Protein AF-A0A2L0EM28-F1 (afdb_monomer_lite)

Structure (mmCIF, N/CA/C/O backbone):
data_AF-A0A2L0EM28-F1
#
_entry.id   AF-A0A2L0EM28-F1
#
loop_
_atom_site.group_PDB
_atom_site.id
_atom_site.type_symbol
_atom_site.label_atom_id
_atom_site.label_alt_id
_atom_site.label_comp_id
_atom_site.label_asym_id
_atom_site.label_entity_id
_atom_site.label_seq_id
_atom_site.pdbx_PDB_ins_code
_atom_site.Cartn_x
_atom_site.Cartn_y
_atom_site.Cartn_z
_atom_site.occupancy
_atom_site.B_iso_or_equiv
_atom_site.auth_seq_id
_atom_site.auth_comp_id
_atom_site.auth_asym_id
_atom_site.auth_atom_id
_atom_site.pdbx_PDB_model_num
ATOM 1 N N . MET A 1 1 ? 26.903 55.143 1.271 1.00 47.75 1 MET A N 1
ATOM 2 C CA . MET A 1 1 ? 27.015 53.718 1.645 1.00 47.75 1 MET A CA 1
ATOM 3 C C . MET A 1 1 ? 25.764 53.006 1.145 1.00 47.75 1 MET A C 1
ATOM 5 O O . MET A 1 1 ? 24.778 52.953 1.861 1.00 47.75 1 MET A O 1
ATOM 9 N N . SER A 1 2 ? 25.778 52.514 -0.093 1.00 47.16 2 SER A N 1
ATOM 10 C CA . SER A 1 2 ? 24.696 5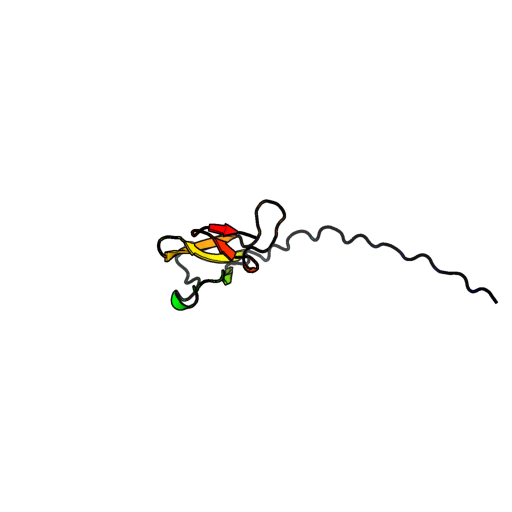1.690 -0.648 1.00 47.16 2 SER A CA 1
ATOM 11 C C . SER A 1 2 ? 25.361 50.505 -1.329 1.00 47.16 2 SER A C 1
ATOM 13 O O . SER A 1 2 ? 26.146 50.694 -2.254 1.00 47.16 2 SER A O 1
ATOM 15 N N . LYS A 1 3 ? 25.139 49.298 -0.808 1.00 40.16 3 LYS A N 1
ATOM 16 C CA . LYS A 1 3 ? 25.594 48.069 -1.463 1.00 40.16 3 LYS A CA 1
ATOM 17 C C . LYS A 1 3 ? 24.564 47.670 -2.530 1.00 40.16 3 LYS A C 1
ATOM 19 O O . LYS A 1 3 ? 23.373 47.825 -2.262 1.00 40.16 3 LYS A O 1
ATOM 24 N N . PRO A 1 4 ? 24.978 47.155 -3.700 1.00 46.94 4 PRO A N 1
ATOM 25 C CA . PRO A 1 4 ? 24.036 46.633 -4.679 1.00 46.94 4 PRO A CA 1
ATOM 26 C C . PRO A 1 4 ? 23.438 45.309 -4.185 1.00 46.94 4 PRO A C 1
ATOM 28 O O . PRO A 1 4 ? 24.153 44.463 -3.645 1.00 46.94 4 PRO A O 1
ATOM 31 N N . VAL A 1 5 ? 22.131 45.133 -4.374 1.00 45.41 5 VAL A N 1
ATOM 32 C CA . VAL A 1 5 ? 21.436 43.852 -4.182 1.00 45.41 5 VAL A CA 1
ATOM 33 C C . VAL A 1 5 ? 21.622 43.022 -5.453 1.00 45.41 5 VAL A C 1
ATOM 35 O O . VAL A 1 5 ? 21.302 43.483 -6.547 1.00 45.41 5 VAL A O 1
ATOM 38 N N . ALA A 1 6 ? 22.178 41.819 -5.311 1.00 47.94 6 ALA A N 1
ATOM 39 C CA . ALA A 1 6 ? 22.310 40.851 -6.397 1.00 47.94 6 ALA A CA 1
ATOM 40 C C . ALA A 1 6 ? 20.943 40.220 -6.734 1.00 47.94 6 ALA A C 1
ATOM 42 O O . ALA A 1 6 ? 20.113 40.071 -5.832 1.00 47.94 6 ALA A O 1
ATOM 43 N N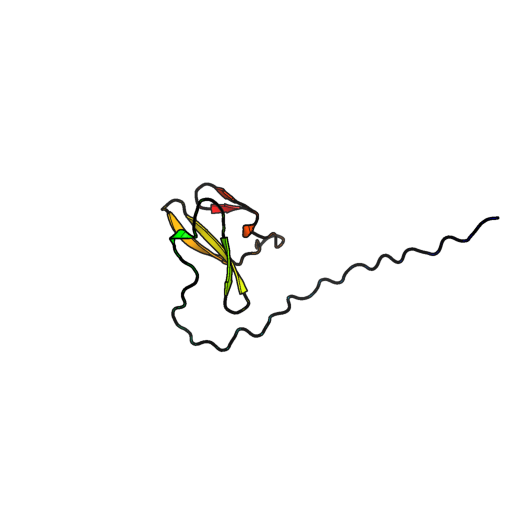 . PRO A 1 7 ? 20.687 39.829 -7.995 1.00 40.91 7 PRO A N 1
ATOM 44 C CA . PRO A 1 7 ? 19.423 39.210 -8.366 1.00 40.91 7 PRO A CA 1
ATOM 45 C C . PRO A 1 7 ? 19.329 37.795 -7.778 1.00 40.91 7 PRO A C 1
ATOM 47 O O . PRO A 1 7 ? 20.233 36.978 -7.953 1.00 40.91 7 PRO A O 1
ATOM 50 N N . VAL A 1 8 ? 18.222 37.503 -7.093 1.00 38.25 8 VAL A N 1
ATOM 51 C CA . VAL A 1 8 ? 17.849 36.137 -6.702 1.00 38.25 8 VAL A CA 1
ATOM 52 C C . VAL A 1 8 ? 17.393 35.412 -7.965 1.00 38.25 8 VAL A C 1
ATOM 54 O O . VAL A 1 8 ? 16.416 35.805 -8.598 1.00 38.25 8 VAL A O 1
ATOM 57 N N . GLN A 1 9 ? 18.140 34.386 -8.363 1.00 40.31 9 GLN A N 1
ATOM 58 C CA . GLN A 1 9 ? 17.778 33.518 -9.476 1.00 40.31 9 GLN A CA 1
ATOM 59 C C . GLN A 1 9 ? 16.750 32.492 -8.987 1.00 40.31 9 GLN A C 1
ATOM 61 O O . GLN A 1 9 ? 17.086 31.574 -8.243 1.00 40.31 9 GLN A O 1
ATOM 66 N N . GLU A 1 10 ? 15.498 32.671 -9.405 1.00 40.50 10 GLU A N 1
ATOM 67 C CA . GLU A 1 10 ? 14.420 31.687 -9.286 1.00 40.50 10 GLU A CA 1
ATOM 68 C C . GLU A 1 10 ? 14.754 30.491 -10.192 1.00 40.50 10 GLU A C 1
ATOM 70 O O . GLU A 1 10 ? 14.500 30.501 -11.398 1.00 40.50 10 GLU A O 1
ATOM 75 N N . GLN A 1 11 ? 15.394 29.469 -9.629 1.00 39.28 11 GLN A N 1
ATOM 76 C CA . GLN A 1 11 ? 15.569 28.192 -10.311 1.00 39.28 11 GLN A CA 1
ATOM 77 C C . GLN A 1 11 ? 14.295 27.374 -10.109 1.00 39.28 11 GLN A C 1
ATOM 79 O O . GLN A 1 11 ? 14.129 26.682 -9.105 1.00 39.28 11 GLN A O 1
ATOM 84 N N . ALA A 1 12 ? 13.385 27.475 -11.079 1.00 35.56 12 ALA A N 1
ATOM 85 C CA . ALA A 1 12 ? 12.265 26.560 -11.213 1.00 35.56 12 ALA A CA 1
ATOM 86 C C . ALA A 1 12 ? 12.812 25.127 -11.294 1.00 35.56 12 ALA A C 1
ATOM 88 O O . ALA A 1 12 ? 13.515 24.770 -12.239 1.00 35.56 12 ALA A O 1
ATOM 89 N N . ALA A 1 13 ? 12.518 24.322 -10.275 1.00 42.59 13 ALA A N 1
ATOM 90 C CA . ALA A 1 13 ? 12.850 22.910 -10.280 1.00 42.59 13 ALA A CA 1
ATOM 91 C C . ALA A 1 13 ? 12.117 22.236 -11.449 1.00 42.59 13 ALA A C 1
ATOM 93 O O . ALA A 1 13 ? 10.887 22.204 -11.497 1.00 42.59 13 ALA A O 1
ATOM 94 N N . GLU A 1 14 ? 12.889 21.715 -12.398 1.00 32.91 14 GLU A N 1
ATOM 95 C CA . GLU A 1 14 ? 12.395 20.883 -13.489 1.00 32.91 14 GLU A CA 1
ATOM 96 C C . GLU A 1 14 ? 11.588 19.697 -12.926 1.00 32.91 14 GLU A C 1
ATOM 98 O O . GLU A 1 14 ? 11.942 19.153 -11.870 1.00 32.91 14 GLU A O 1
ATOM 103 N N . PRO A 1 15 ? 10.510 19.253 -13.601 1.00 41.69 15 PRO A N 1
ATOM 104 C CA . PRO A 1 15 ? 9.757 18.091 -13.163 1.00 41.69 15 PRO A CA 1
ATOM 105 C C . PRO A 1 15 ? 10.676 16.874 -13.248 1.00 41.69 15 PRO A C 1
ATOM 107 O O . PRO A 1 15 ? 10.974 16.361 -14.326 1.00 41.69 15 PRO A O 1
ATOM 110 N N . LYS A 1 16 ? 11.158 16.423 -12.088 1.00 40.22 16 LYS A N 1
ATOM 111 C CA . LYS A 1 16 ? 12.037 15.265 -11.971 1.00 40.22 16 LYS A CA 1
ATOM 112 C C . LYS A 1 16 ? 11.278 14.045 -12.489 1.00 40.22 16 LYS A C 1
ATOM 114 O O . LYS A 1 16 ? 10.377 13.529 -11.827 1.00 40.22 16 LYS A O 1
ATOM 119 N N . ALA A 1 17 ? 11.613 13.621 -13.705 1.00 48.88 17 ALA A N 1
ATOM 120 C CA . ALA A 1 17 ? 11.082 12.415 -14.313 1.00 48.88 17 ALA A CA 1
ATOM 121 C C . ALA A 1 17 ? 11.229 11.243 -13.329 1.00 48.88 17 ALA A C 1
ATOM 123 O O . ALA A 1 17 ? 12.276 11.075 -12.699 1.00 48.88 17 ALA A O 1
ATOM 124 N N . LYS A 1 18 ? 10.153 10.460 -13.177 1.00 46.59 18 LYS A N 1
ATOM 125 C CA . LYS A 1 18 ? 10.082 9.276 -12.315 1.00 46.59 18 LYS A CA 1
ATOM 126 C C . LYS A 1 18 ? 11.281 8.374 -12.615 1.00 46.59 18 LYS A C 1
ATOM 128 O O . LYS A 1 18 ? 11.317 7.743 -13.667 1.00 46.59 18 LYS A O 1
ATOM 133 N N . SER A 1 19 ? 12.255 8.311 -11.709 1.00 44.94 19 SER A N 1
ATOM 134 C CA . SER A 1 19 ? 13.343 7.342 -11.789 1.00 44.94 19 SER A CA 1
ATOM 135 C C . SER A 1 19 ? 12.739 5.956 -11.579 1.00 44.94 19 SER A C 1
ATOM 137 O O . SER A 1 19 ? 12.542 5.520 -10.445 1.00 44.94 19 SER A O 1
ATOM 139 N N . SER A 1 20 ? 12.368 5.289 -12.669 1.00 54.00 20 SER A N 1
ATOM 140 C CA . SER A 1 20 ? 12.028 3.876 -12.648 1.00 54.00 20 SER A CA 1
ATOM 141 C C . SER A 1 20 ? 13.324 3.118 -12.386 1.00 54.00 20 SER A C 1
ATOM 143 O O . SER A 1 20 ? 14.085 2.844 -13.316 1.00 54.00 20 SER A O 1
ATOM 145 N N . GLU A 1 21 ? 13.618 2.818 -11.120 1.00 57.69 21 GLU A N 1
ATOM 146 C CA . GLU A 1 21 ? 14.571 1.747 -10.843 1.00 57.69 21 GLU A CA 1
ATOM 147 C C . GLU A 1 21 ? 14.123 0.509 -11.628 1.00 57.69 21 GLU A C 1
ATOM 149 O O . GLU A 1 21 ? 12.910 0.281 -11.734 1.00 57.69 21 GLU A O 1
ATOM 154 N N . PRO A 1 22 ? 15.053 -0.263 -12.217 1.00 59.06 22 PRO A N 1
ATOM 155 C CA . PRO A 1 22 ? 14.681 -1.419 -13.010 1.00 59.06 22 PRO A CA 1
ATOM 156 C C . PRO A 1 22 ? 13.772 -2.300 -12.163 1.00 59.06 22 PRO A C 1
ATOM 158 O O . PRO A 1 22 ? 14.170 -2.736 -11.081 1.00 59.06 22 PRO A O 1
ATOM 161 N N . THR A 1 23 ? 12.548 -2.547 -12.636 1.00 63.66 23 THR A N 1
ATOM 162 C CA . THR A 1 23 ? 11.702 -3.594 -12.071 1.00 63.66 23 THR A CA 1
ATOM 163 C C . THR A 1 23 ? 12.563 -4.844 -12.043 1.00 63.66 23 THR A C 1
ATOM 165 O O . THR A 1 23 ? 12.993 -5.327 -13.094 1.00 63.66 23 THR A O 1
ATOM 168 N N . ALA A 1 24 ? 12.916 -5.297 -10.839 1.00 69.50 24 ALA A N 1
ATOM 169 C CA . ALA A 1 24 ? 13.757 -6.466 -10.671 1.00 69.50 24 ALA A CA 1
ATOM 170 C C . ALA A 1 24 ? 13.173 -7.593 -11.536 1.00 69.50 24 ALA A C 1
ATOM 172 O O . ALA A 1 24 ? 11.961 -7.816 -11.499 1.00 69.50 24 ALA A O 1
ATOM 173 N N . LYS A 1 25 ? 14.008 -8.258 -12.351 1.00 84.00 25 LYS A N 1
ATOM 174 C CA . LYS A 1 25 ? 13.603 -9.416 -13.167 1.00 84.00 25 LYS A CA 1
ATOM 175 C C . LYS A 1 25 ? 13.220 -10.564 -12.235 1.00 84.00 25 LYS A C 1
ATOM 177 O O . LYS A 1 25 ? 14.027 -11.432 -11.920 1.00 84.00 25 LYS A O 1
ATOM 182 N N . LEU A 1 26 ? 11.992 -10.510 -11.755 1.00 87.19 26 LEU A N 1
ATOM 183 C CA . LEU A 1 26 ? 11.388 -11.458 -10.843 1.00 87.19 26 LEU A CA 1
ATOM 184 C C . LEU A 1 26 ? 10.424 -12.346 -11.625 1.00 87.19 26 LEU A C 1
ATOM 186 O O . LEU A 1 26 ? 9.883 -11.946 -12.657 1.00 87.19 26 LEU A O 1
ATOM 190 N N . ALA A 1 27 ? 10.236 -13.571 -11.145 1.00 92.75 27 ALA A N 1
ATOM 191 C CA . ALA A 1 27 ? 9.264 -14.478 -11.730 1.00 92.75 27 ALA A CA 1
ATOM 192 C C . ALA A 1 27 ? 7.844 -13.913 -11.567 1.00 92.75 27 ALA A C 1
ATOM 194 O O . ALA A 1 27 ? 7.523 -13.286 -10.559 1.00 92.75 27 ALA A O 1
ATOM 195 N N . ALA A 1 28 ? 6.967 -14.187 -12.531 1.00 92.94 28 ALA A N 1
ATOM 196 C CA . ALA A 1 28 ? 5.538 -13.954 -12.365 1.00 92.94 28 ALA A CA 1
ATOM 197 C C . ALA A 1 28 ? 4.977 -15.000 -11.385 1.00 92.94 28 ALA A C 1
ATOM 199 O O . ALA A 1 28 ? 4.575 -16.090 -11.783 1.00 92.94 28 ALA A O 1
ATOM 200 N N . SER A 1 29 ? 5.038 -14.694 -10.090 1.00 95.06 29 SER A N 1
ATOM 201 C CA . SER A 1 29 ? 4.671 -15.603 -9.003 1.00 95.06 29 SER A CA 1
ATOM 202 C C . SER A 1 29 ? 4.033 -14.846 -7.836 1.00 95.06 29 SER A C 1
ATOM 204 O O . SER A 1 29 ? 3.868 -13.626 -7.872 1.00 95.06 29 SER A O 1
ATOM 206 N N . TRP A 1 30 ? 3.669 -15.581 -6.790 1.00 96.25 30 TRP A N 1
ATOM 207 C CA . TRP A 1 30 ? 3.131 -15.033 -5.554 1.00 96.25 30 TRP A CA 1
ATOM 208 C C . TRP A 1 30 ? 4.247 -14.533 -4.639 1.00 96.25 30 TRP A C 1
ATOM 210 O O . TRP A 1 30 ? 5.202 -15.252 -4.347 1.00 96.25 30 TRP A O 1
ATOM 220 N N . TYR A 1 31 ? 4.079 -13.311 -4.137 1.00 95.56 31 TYR A N 1
ATOM 221 C CA . TYR A 1 31 ? 4.982 -12.680 -3.181 1.00 95.56 31 TYR A CA 1
ATOM 222 C C . TYR A 1 31 ? 4.201 -12.203 -1.963 1.00 95.56 31 TYR A C 1
ATOM 224 O O . TYR A 1 31 ? 3.063 -11.742 -2.070 1.00 95.56 31 TYR A O 1
ATOM 232 N N . ILE A 1 32 ? 4.825 -12.290 -0.791 1.00 96.19 32 ILE A N 1
ATOM 233 C CA . ILE A 1 32 ? 4.245 -11.766 0.444 1.00 96.19 32 ILE A CA 1
ATOM 234 C C . ILE A 1 32 ? 4.415 -10.246 0.443 1.00 96.19 32 ILE A C 1
ATOM 236 O O . ILE A 1 32 ? 5.539 -9.754 0.471 1.00 96.19 32 ILE A O 1
ATOM 240 N N . ALA A 1 33 ? 3.304 -9.508 0.435 1.00 96.69 33 ALA A N 1
ATOM 241 C CA . ALA A 1 33 ? 3.332 -8.047 0.479 1.00 96.69 33 ALA A CA 1
ATOM 242 C C . ALA A 1 33 ? 3.536 -7.503 1.904 1.00 96.69 33 ALA A C 1
ATOM 244 O O . ALA A 1 33 ? 4.389 -6.651 2.131 1.00 96.69 33 ALA A O 1
ATOM 245 N N . LEU A 1 34 ? 2.755 -7.997 2.871 1.00 97.12 34 LEU A N 1
ATOM 246 C CA . LEU A 1 34 ? 2.837 -7.629 4.286 1.00 97.12 34 LEU A CA 1
ATOM 247 C C . LEU A 1 34 ? 2.074 -8.631 5.165 1.00 97.12 34 LEU A C 1
ATOM 249 O O . LEU A 1 34 ? 1.288 -9.441 4.672 1.00 97.12 34 LEU A O 1
ATOM 253 N N . ARG A 1 35 ? 2.260 -8.547 6.488 1.00 97.06 35 ARG A N 1
ATOM 254 C CA . ARG A 1 35 ? 1.423 -9.282 7.450 1.00 97.06 35 ARG A CA 1
ATOM 255 C C . ARG A 1 35 ? 0.036 -8.650 7.540 1.00 97.06 35 ARG A C 1
ATOM 257 O O . ARG A 1 35 ? -0.088 -7.438 7.683 1.00 97.06 35 ARG A O 1
ATOM 264 N N . ALA A 1 36 ? -1.008 -9.478 7.569 1.00 95.94 36 ALA A N 1
ATOM 265 C CA . ALA A 1 36 ? -2.387 -9.001 7.698 1.00 95.94 36 ALA A CA 1
ATOM 266 C C . ALA A 1 36 ? -2.628 -8.181 8.982 1.00 95.94 36 ALA A C 1
ATOM 268 O O . ALA A 1 36 ? -3.432 -7.252 8.977 1.00 95.94 36 ALA A O 1
ATOM 269 N N . SER A 1 37 ? -1.917 -8.486 10.071 1.00 95.94 37 SER A N 1
ATOM 270 C CA . SER A 1 37 ? -2.001 -7.748 11.339 1.00 95.94 37 SER A CA 1
ATOM 271 C C . SER A 1 37 ? -1.442 -6.323 11.270 1.00 95.94 37 SER A C 1
ATOM 273 O O . SER A 1 37 ? -1.760 -5.512 12.133 1.00 95.94 37 SER A O 1
ATOM 275 N N . THR A 1 38 ? -0.650 -5.992 10.247 1.00 96.31 38 THR A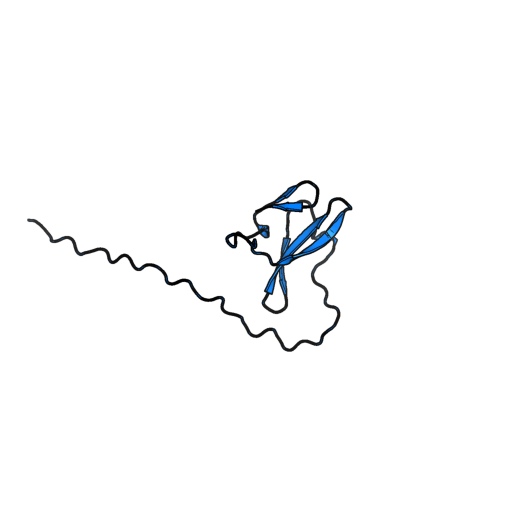 N 1
ATOM 276 C CA . THR A 1 38 ? -0.169 -4.624 10.009 1.00 96.31 38 THR A CA 1
ATOM 277 C C . THR A 1 38 ? -1.280 -3.718 9.464 1.00 96.31 38 THR A C 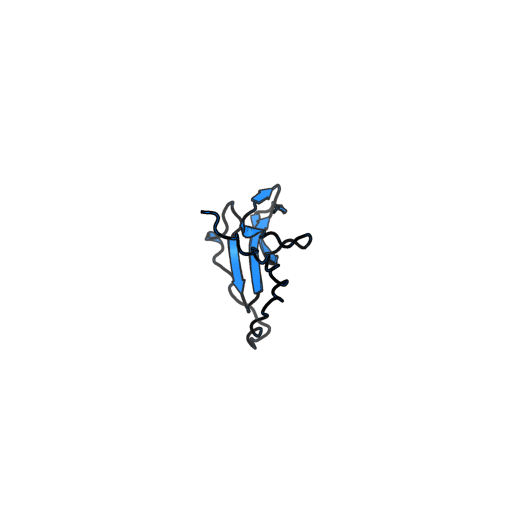1
ATOM 279 O O . THR A 1 38 ? -1.223 -2.505 9.643 1.00 96.31 38 THR A O 1
ATOM 282 N N . LEU A 1 39 ? -2.323 -4.287 8.844 1.00 96.38 39 LEU A N 1
ATOM 283 C CA . LEU A 1 39 ? -3.469 -3.526 8.344 1.00 96.38 39 LEU A CA 1
ATOM 284 C C . LEU A 1 39 ? -4.450 -3.194 9.473 1.00 96.38 39 LEU A C 1
ATOM 286 O O . LEU A 1 39 ? -5.287 -4.023 9.847 1.00 96.38 39 LEU A O 1
ATOM 290 N N . GLY A 1 40 ? -4.335 -1.967 9.983 1.00 92.19 40 GLY A N 1
ATOM 291 C CA . GLY A 1 40 ? -5.242 -1.360 10.957 1.00 92.19 40 GLY A CA 1
ATOM 292 C C . GLY A 1 40 ? -6.230 -0.374 10.321 1.00 92.19 40 GLY A C 1
ATOM 293 O O . GLY A 1 40 ? -6.718 -0.589 9.216 1.00 92.19 40 G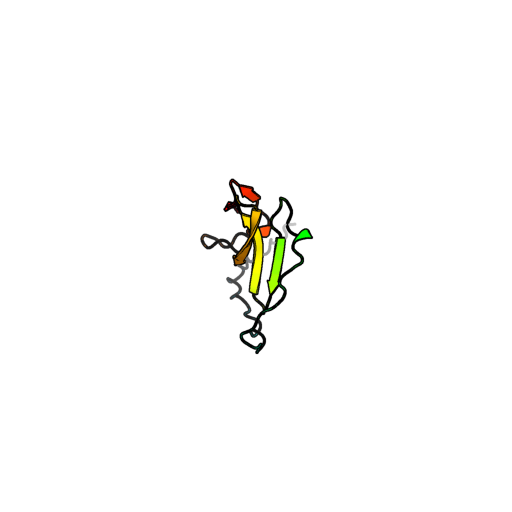LY A O 1
ATOM 294 N N . LYS A 1 41 ? -6.529 0.722 11.034 1.00 91.69 41 LYS A N 1
ATOM 295 C CA . LYS A 1 41 ? -7.439 1.788 10.562 1.00 91.69 41 LYS A CA 1
ATOM 296 C C . LYS A 1 41 ? -6.799 2.750 9.557 1.00 91.69 41 LYS A C 1
ATOM 298 O O . LYS A 1 41 ? -7.512 3.391 8.794 1.00 91.69 41 LYS A O 1
ATOM 303 N N . LYS A 1 42 ? -5.473 2.901 9.609 1.00 95.69 42 LYS A N 1
ATOM 304 C CA . LYS A 1 42 ? -4.726 3.786 8.712 1.00 95.69 42 LYS A CA 1
ATOM 305 C C . LYS A 1 42 ? -4.232 3.012 7.487 1.00 95.69 42 LYS A C 1
ATOM 307 O O . LYS A 1 42 ? -3.901 1.831 7.640 1.00 95.69 42 LYS A O 1
ATOM 312 N N . PRO A 1 43 ? -4.147 3.664 6.317 1.00 98.12 43 PRO A N 1
ATOM 313 C CA . PRO A 1 43 ? -3.431 3.115 5.177 1.00 98.12 43 PRO A CA 1
ATOM 314 C C . PRO A 1 43 ? -1.966 2.839 5.537 1.00 98.12 43 PRO A C 1
ATOM 316 O O . PRO A 1 43 ? -1.383 3.500 6.397 1.00 98.12 43 PRO A O 1
ATOM 319 N N . VAL A 1 44 ? -1.380 1.844 4.885 1.00 98.31 44 VAL A N 1
ATOM 320 C CA . VAL A 1 44 ? 0.011 1.433 5.073 1.00 98.31 44 VAL A CA 1
ATOM 321 C C . VAL A 1 44 ? 0.750 1.648 3.764 1.00 98.31 44 VAL A C 1
ATOM 323 O O . VAL A 1 44 ? 0.318 1.151 2.728 1.00 98.31 44 VAL A O 1
ATOM 326 N N . GLU A 1 45 ? 1.863 2.374 3.804 1.00 98.12 45 GLU A N 1
ATOM 327 C CA . GLU A 1 45 ? 2.787 2.486 2.675 1.00 98.12 45 GLU A CA 1
ATOM 328 C C . GLU A 1 45 ? 3.622 1.209 2.513 1.00 98.12 45 GLU A C 1
ATOM 330 O O . GLU A 1 45 ? 4.059 0.602 3.492 1.00 98.12 45 GLU A O 1
ATOM 335 N N . LEU A 1 46 ? 3.881 0.822 1.263 1.00 96.81 46 LEU A N 1
ATOM 336 C CA . LEU A 1 46 ? 4.786 -0.267 0.912 1.00 96.81 46 LEU A CA 1
ATOM 337 C C . LEU A 1 46 ? 5.519 0.036 -0.406 1.00 96.81 46 LEU A C 1
ATOM 339 O O . LEU A 1 46 ? 5.007 0.731 -1.280 1.00 96.81 46 LEU A O 1
ATOM 343 N N . LYS A 1 47 ? 6.718 -0.531 -0.574 1.00 95.50 47 LYS A N 1
ATOM 344 C CA . LYS A 1 47 ? 7.457 -0.531 -1.845 1.00 95.50 47 LYS A CA 1
ATOM 345 C C . LYS A 1 47 ? 7.730 -1.976 -2.247 1.00 95.50 47 LYS A C 1
ATOM 347 O O . LYS A 1 47 ? 8.469 -2.671 -1.556 1.00 95.50 47 LYS A O 1
ATOM 352 N N . LEU A 1 48 ? 7.153 -2.425 -3.360 1.00 94.19 48 LEU A N 1
ATOM 353 C CA . LEU A 1 48 ? 7.393 -3.760 -3.924 1.00 94.19 48 LEU A CA 1
ATOM 354 C C . LEU A 1 48 ? 7.789 -3.625 -5.387 1.00 94.19 48 LEU A C 1
ATOM 356 O O . LEU A 1 48 ? 7.205 -2.833 -6.115 1.00 94.19 48 LEU A O 1
ATOM 360 N N . PHE A 1 49 ? 8.795 -4.386 -5.819 1.00 92.69 49 PHE A N 1
ATOM 361 C CA . PHE A 1 49 ? 9.236 -4.422 -7.224 1.00 92.69 49 PHE A CA 1
ATOM 362 C C . PHE A 1 49 ? 9.621 -3.045 -7.802 1.00 92.69 49 PHE A C 1
ATOM 364 O O . PHE A 1 49 ? 9.487 -2.800 -8.998 1.00 92.69 49 PHE A O 1
ATOM 371 N N . GLY A 1 50 ? 10.079 -2.130 -6.941 1.00 90.88 50 GLY A N 1
ATOM 372 C CA . GLY A 1 50 ? 10.373 -0.741 -7.308 1.00 90.88 50 GLY A CA 1
ATOM 373 C C . GLY A 1 50 ? 9.148 0.183 -7.358 1.00 90.88 50 GLY A C 1
ATOM 374 O O . GLY A 1 50 ? 9.319 1.384 -7.539 1.00 90.88 50 GLY A O 1
ATOM 375 N N . GLN A 1 51 ? 7.935 -0.334 -7.150 1.00 93.56 51 GLN A N 1
ATOM 376 C CA . GLN A 1 51 ? 6.687 0.424 -7.221 1.00 93.56 51 GLN A CA 1
ATOM 377 C C . GLN A 1 51 ? 6.244 0.928 -5.837 1.00 93.56 51 GLN A C 1
ATOM 379 O O . GLN A 1 51 ? 6.206 0.138 -4.887 1.00 93.56 51 GLN A O 1
ATOM 384 N N . PRO A 1 52 ? 5.890 2.220 -5.706 1.00 96.62 52 PRO A N 1
ATOM 385 C CA . PRO A 1 52 ? 5.266 2.755 -4.503 1.00 96.62 52 PRO A CA 1
ATOM 386 C C . PRO A 1 52 ? 3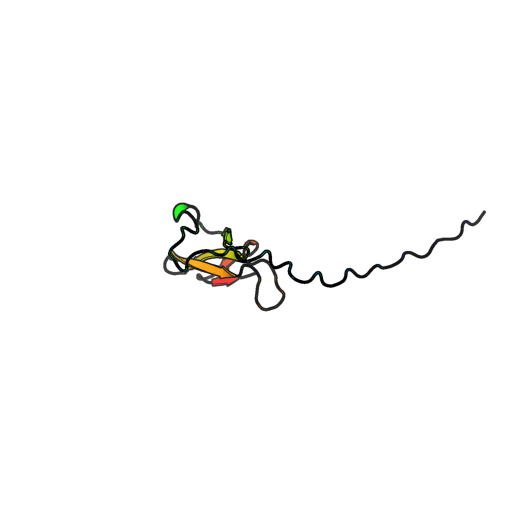.787 2.351 -4.461 1.00 96.62 52 PRO A C 1
ATOM 388 O O . PRO A 1 52 ? 3.000 2.706 -5.339 1.00 96.62 52 PRO A O 1
ATOM 391 N N . LEU A 1 53 ? 3.400 1.628 -3.419 1.00 98.19 53 LEU A N 1
ATOM 392 C CA . LEU A 1 53 ? 2.072 1.054 -3.241 1.00 98.19 53 LEU A CA 1
ATOM 393 C C . LEU A 1 53 ? 1.479 1.480 -1.881 1.00 98.19 53 LEU A C 1
ATOM 395 O O . LEU A 1 53 ? 2.196 1.889 -0.964 1.00 98.19 53 LEU A O 1
ATOM 399 N N . VAL A 1 54 ? 0.158 1.390 -1.749 1.00 98.56 54 VAL A N 1
ATOM 400 C CA . VAL A 1 54 ? -0.582 1.615 -0.499 1.00 98.56 54 VAL A CA 1
ATOM 401 C C . VAL A 1 54 ? -1.523 0.445 -0.243 1.00 98.56 54 VAL A C 1
ATOM 403 O O . VAL A 1 54 ? -2.138 -0.071 -1.177 1.00 98.56 54 VAL A O 1
ATOM 406 N N . ALA A 1 55 ? -1.627 0.021 1.014 1.00 98.56 55 ALA A N 1
ATOM 407 C CA . ALA A 1 55 ? -2.505 -1.055 1.444 1.00 98.56 55 ALA A CA 1
ATOM 408 C C . ALA A 1 55 ? -3.472 -0.600 2.539 1.00 98.56 55 ALA A C 1
ATOM 410 O O . ALA A 1 55 ? -3.102 0.162 3.431 1.00 98.56 55 ALA A O 1
ATOM 411 N N . TRP A 1 56 ? -4.711 -1.086 2.501 1.00 98.44 56 TRP A N 1
ATOM 412 C CA . TRP A 1 56 ? -5.726 -0.809 3.522 1.00 98.44 56 TRP A CA 1
ATOM 413 C C . TRP A 1 56 ? -6.760 -1.941 3.595 1.00 98.44 56 TRP A C 1
ATOM 415 O O . TRP A 1 56 ? -6.617 -2.964 2.923 1.00 98.44 56 TRP A O 1
ATOM 425 N N . ARG A 1 57 ? -7.785 -1.781 4.442 1.00 98.12 57 ARG A N 1
ATOM 426 C CA . ARG A 1 57 ? -8.947 -2.678 4.494 1.00 98.12 57 ARG A CA 1
ATOM 427 C C . ARG A 1 57 ? -10.174 -2.007 3.900 1.00 98.12 57 ARG A C 1
ATOM 429 O O . ARG A 1 57 ? -10.502 -0.892 4.297 1.00 98.12 57 ARG A O 1
ATOM 436 N N . ASP A 1 58 ? -10.855 -2.704 3.000 1.00 97.50 58 ASP A N 1
ATOM 437 C CA . ASP A 1 58 ? -12.150 -2.262 2.487 1.00 97.50 58 ASP A CA 1
ATOM 438 C C . ASP A 1 58 ? -13.258 -2.364 3.555 1.00 97.50 58 ASP A C 1
ATOM 440 O O . ASP A 1 58 ? -13.026 -2.766 4.700 1.00 97.50 58 ASP A O 1
ATOM 444 N N . GLN A 1 59 ? -14.488 -2.015 3.176 1.00 96.69 59 GLN A N 1
ATOM 445 C CA . GLN A 1 59 ? -15.643 -2.034 4.076 1.00 96.69 59 GLN A CA 1
ATOM 446 C C . GLN A 1 59 ? -15.967 -3.442 4.609 1.00 96.69 59 GLN A C 1
ATOM 448 O O . GLN A 1 59 ? -16.478 -3.578 5.718 1.00 96.69 59 GLN A O 1
ATOM 453 N N . ALA A 1 60 ? -15.635 -4.491 3.852 1.00 96.94 60 ALA A N 1
ATOM 454 C CA . ALA A 1 60 ? -15.791 -5.884 4.263 1.00 96.94 60 ALA A CA 1
ATOM 455 C C . ALA A 1 60 ? -14.587 -6.400 5.079 1.00 96.94 60 ALA A C 1
ATOM 457 O O . ALA A 1 60 ? -14.510 -7.586 5.399 1.00 96.94 60 ALA A O 1
ATOM 458 N N . GLY A 1 61 ? -13.624 -5.531 5.404 1.00 95.62 61 GLY A N 1
ATOM 459 C CA . GLY A 1 61 ? -12.405 -5.879 6.124 1.00 95.62 61 GLY A CA 1
ATOM 460 C C . GLY A 1 61 ? -11.355 -6.591 5.268 1.00 95.62 61 GLY A C 1
ATOM 461 O O . GLY A 1 61 ? -10.347 -7.054 5.815 1.00 95.62 61 GLY A O 1
ATOM 462 N N . ARG A 1 62 ? -11.548 -6.690 3.948 1.00 96.88 62 ARG A N 1
ATOM 463 C CA . ARG A 1 62 ? -10.633 -7.382 3.032 1.00 96.88 62 ARG A CA 1
ATOM 464 C C . ARG A 1 62 ? -9.418 -6.503 2.728 1.00 96.88 62 ARG A C 1
ATOM 466 O O . ARG A 1 62 ? -9.575 -5.294 2.564 1.00 96.88 62 ARG A O 1
ATOM 473 N N . PRO A 1 63 ? -8.206 -7.078 2.655 1.00 97.50 63 PRO A N 1
ATOM 474 C CA . PRO A 1 63 ? -7.014 -6.326 2.290 1.00 97.50 63 PRO A CA 1
ATOM 475 C C . PRO A 1 63 ? -7.077 -5.876 0.824 1.00 97.50 63 PRO A C 1
ATOM 477 O O . PRO A 1 63 ? -7.408 -6.670 -0.056 1.00 97.50 63 PRO A O 1
ATOM 480 N N . VAL A 1 64 ? -6.702 -4.626 0.568 1.00 97.75 64 VAL A N 1
ATOM 481 C CA . VAL A 1 64 ? -6.561 -4.041 -0.772 1.00 97.75 64 VAL A CA 1
ATOM 482 C C . VAL A 1 64 ? -5.159 -3.458 -0.905 1.00 97.75 64 VAL A C 1
ATOM 484 O O . VAL A 1 64 ? -4.627 -2.934 0.071 1.00 97.75 64 VAL A O 1
ATOM 487 N N . ILE A 1 65 ? -4.562 -3.559 -2.096 1.00 97.94 65 ILE A N 1
ATOM 488 C CA . ILE A 1 65 ? -3.301 -2.903 -2.466 1.00 97.94 65 ILE A CA 1
ATOM 489 C C . ILE A 1 65 ? -3.523 -2.140 -3.773 1.00 97.94 65 ILE A C 1
ATOM 491 O O . ILE A 1 65 ? -4.118 -2.686 -4.701 1.00 97.94 65 ILE A O 1
ATOM 495 N N . MET A 1 66 ? -3.027 -0.905 -3.860 1.00 97.19 66 MET A N 1
ATOM 496 C CA . MET A 1 66 ? -3.019 -0.114 -5.096 1.00 97.19 66 MET A CA 1
ATOM 497 C C . MET A 1 66 ? -1.754 0.746 -5.220 1.00 97.19 66 MET A C 1
ATOM 499 O O . MET A 1 66 ? -0.945 0.799 -4.295 1.00 97.19 66 MET A O 1
ATOM 503 N N . GLU A 1 67 ? -1.594 1.446 -6.345 1.00 97.12 67 GLU A N 1
ATOM 504 C CA . GLU A 1 67 ? -0.547 2.460 -6.506 1.00 97.12 67 GLU A CA 1
ATOM 505 C C . GLU A 1 67 ? -0.703 3.592 -5.481 1.00 97.12 67 GLU A C 1
ATOM 507 O O . GLU A 1 67 ? -1.796 4.114 -5.271 1.00 97.12 67 GLU A O 1
ATOM 512 N N . ARG A 1 68 ? 0.394 3.970 -4.815 1.00 98.06 68 ARG A N 1
ATOM 513 C CA . ARG A 1 68 ? 0.340 4.900 -3.675 1.00 98.06 68 ARG A CA 1
ATOM 514 C C . ARG A 1 68 ? -0.113 6.304 -4.062 1.00 98.06 68 ARG A C 1
ATOM 516 O O . ARG A 1 68 ? -0.649 7.012 -3.222 1.00 98.06 68 ARG A O 1
ATOM 523 N N . HIS A 1 69 ? 0.153 6.741 -5.284 1.00 97.38 69 HIS A N 1
ATOM 524 C CA . HIS A 1 69 ? -0.090 8.122 -5.682 1.00 97.38 69 HIS A CA 1
ATOM 525 C C . HIS A 1 69 ? -1.451 8.253 -6.360 1.00 97.38 69 HIS A C 1
ATOM 527 O O . HIS A 1 69 ? -1.788 7.467 -7.243 1.00 97.38 69 HIS A O 1
ATOM 533 N N . CYS A 1 70 ? -2.234 9.255 -5.957 1.00 95.62 70 CYS A N 1
ATOM 534 C CA . CYS A 1 70 ? -3.554 9.475 -6.530 1.00 95.62 70 CYS A CA 1
ATOM 535 C C . CYS A 1 70 ? -3.445 9.810 -8.026 1.00 95.62 70 CYS A C 1
ATOM 537 O O . CYS A 1 70 ? -2.600 10.603 -8.445 1.00 95.62 70 CYS A O 1
ATOM 539 N N . ALA A 1 71 ? -4.339 9.239 -8.834 1.00 94.12 71 ALA A N 1
ATOM 540 C CA . ALA A 1 71 ? -4.334 9.430 -10.285 1.00 94.12 71 ALA A CA 1
ATOM 541 C C . ALA A 1 71 ? -4.624 10.881 -10.724 1.00 94.12 71 ALA A C 1
ATOM 543 O O . ALA A 1 71 ? -4.421 11.218 -11.884 1.00 94.12 71 ALA A O 1
ATOM 544 N N . HIS A 1 72 ? -5.106 11.731 -9.811 1.00 96.31 72 HIS A N 1
ATOM 545 C CA . HIS A 1 72 ? -5.412 13.131 -10.087 1.00 96.31 72 HIS A CA 1
ATOM 546 C C . HIS A 1 72 ? -4.147 14.003 -10.119 1.00 96.31 72 HIS A C 1
ATOM 548 O O . HIS A 1 72 ? -3.777 14.494 -11.178 1.00 96.31 72 HIS A O 1
ATOM 554 N N . LEU A 1 73 ? -3.483 14.194 -8.970 1.00 95.81 73 LEU A N 1
ATOM 555 C CA . LEU A 1 73 ? -2.317 15.088 -8.833 1.00 95.81 73 LEU A CA 1
ATOM 556 C C . LEU A 1 73 ? -1.140 14.448 -8.081 1.00 95.81 73 LEU A C 1
ATOM 558 O O . LEU A 1 73 ? -0.211 15.137 -7.674 1.00 95.81 73 LEU A O 1
ATOM 562 N N . GLY A 1 74 ? -1.162 13.129 -7.882 1.00 95.94 74 GLY A N 1
ATOM 563 C CA . GLY A 1 74 ? -0.032 12.396 -7.318 1.00 95.94 74 GLY A CA 1
ATOM 564 C C . GLY A 1 74 ? 0.157 12.523 -5.804 1.00 95.94 74 GLY A C 1
ATOM 565 O O . GLY A 1 74 ? 1.220 12.160 -5.308 1.00 95.94 74 GLY A O 1
ATOM 566 N N . ALA A 1 75 ? -0.844 12.997 -5.055 1.00 96.75 75 ALA A N 1
ATOM 567 C CA . ALA A 1 75 ? -0.802 12.964 -3.593 1.00 96.75 75 ALA A CA 1
ATOM 568 C C . ALA A 1 75 ? -0.631 11.521 -3.091 1.00 96.75 75 ALA A C 1
ATOM 570 O O . ALA A 1 75 ? -1.221 10.588 -3.643 1.00 96.75 75 ALA A O 1
ATOM 571 N N . SER A 1 76 ? 0.184 11.338 -2.054 1.00 97.75 76 SER A N 1
ATOM 572 C CA . SER A 1 76 ? 0.382 10.039 -1.416 1.00 97.75 76 SER A CA 1
ATOM 573 C C . SER A 1 76 ? -0.879 9.648 -0.647 1.00 97.75 76 SER A C 1
ATOM 575 O O . SER A 1 76 ? -1.225 10.241 0.368 1.00 97.75 76 SER A O 1
ATOM 577 N N . LEU A 1 77 ? -1.558 8.606 -1.116 1.00 98.19 77 LEU A N 1
ATOM 578 C CA . LEU A 1 77 ? -2.734 8.036 -0.463 1.00 98.19 77 LEU A CA 1
ATOM 579 C C . LEU A 1 77 ? -2.401 7.408 0.900 1.00 98.19 77 LEU A C 1
ATOM 581 O O . LEU A 1 77 ? -3.301 7.173 1.702 1.00 98.19 77 LEU A O 1
ATOM 585 N N . ALA A 1 78 ? -1.122 7.134 1.178 1.00 97.75 78 ALA A N 1
ATOM 586 C CA . ALA A 1 78 ? -0.686 6.632 2.477 1.00 97.75 78 ALA A CA 1
ATOM 587 C C . ALA A 1 78 ? -0.816 7.683 3.596 1.00 97.75 78 ALA A C 1
ATOM 589 O O . ALA A 1 78 ? -0.987 7.309 4.755 1.00 97.75 78 ALA A O 1
ATOM 590 N N . ASP A 1 79 ? -0.792 8.974 3.245 1.00 97.56 79 ASP A N 1
ATOM 591 C CA . ASP A 1 79 ? -0.974 10.090 4.184 1.00 97.56 79 ASP A CA 1
ATOM 592 C C . ASP A 1 79 ? -2.453 10.428 4.428 1.00 97.56 79 ASP A C 1
ATOM 594 O O . ASP A 1 79 ? -2.790 11.198 5.331 1.00 97.56 79 ASP A O 1
ATOM 598 N N . GLY A 1 80 ? -3.336 9.823 3.634 1.00 96.06 80 GLY A N 1
ATOM 599 C CA . GLY A 1 80 ? -4.769 10.025 3.685 1.00 96.06 80 GLY A CA 1
ATOM 600 C C . GLY A 1 80 ? -5.481 9.135 4.706 1.00 96.06 80 GLY A C 1
ATOM 601 O O . GLY A 1 80 ? -4.971 8.779 5.774 1.00 96.06 80 GLY A O 1
ATOM 602 N N . LYS A 1 81 ? -6.722 8.767 4.385 1.00 97.25 81 LYS A N 1
ATOM 603 C CA . LYS A 1 81 ? -7.601 8.000 5.282 1.00 97.25 81 LYS A CA 1
ATOM 604 C C . LYS A 1 81 ? -8.503 7.038 4.523 1.00 97.25 81 LYS A C 1
ATOM 606 O O . LYS A 1 81 ? -8.780 7.214 3.342 1.00 97.25 81 LYS A O 1
ATOM 611 N N . VAL A 1 82 ? -9.002 6.038 5.244 1.00 97.56 82 VAL A N 1
ATOM 612 C CA . VAL A 1 82 ? -10.050 5.140 4.752 1.00 97.56 82 VAL A CA 1
ATOM 613 C C . VAL A 1 82 ? -11.405 5.671 5.213 1.00 97.56 82 VAL A C 1
ATOM 615 O O . VAL A 1 82 ? -11.630 5.820 6.414 1.00 97.56 82 VAL A O 1
ATOM 618 N N . VAL A 1 83 ? -12.303 5.944 4.269 1.00 97.00 83 VAL A N 1
ATOM 619 C CA . VAL A 1 83 ? -13.684 6.383 4.513 1.00 97.00 83 VAL A CA 1
ATOM 620 C C . VAL A 1 83 ? -14.614 5.427 3.787 1.00 97.00 83 VAL A C 1
ATOM 622 O O . VAL A 1 83 ? -14.455 5.213 2.590 1.00 97.00 83 VAL A O 1
ATOM 625 N N . ASP A 1 84 ? -15.533 4.802 4.521 1.00 96.06 84 ASP A N 1
ATOM 626 C CA . ASP A 1 84 ? -16.479 3.811 3.987 1.00 96.06 84 ASP A CA 1
ATOM 627 C C . ASP A 1 84 ? -15.803 2.686 3.176 1.00 96.06 84 ASP A C 1
ATOM 629 O O . ASP A 1 84 ? -16.332 2.179 2.193 1.00 96.06 84 ASP A O 1
ATOM 633 N N . GLY A 1 85 ? -14.590 2.294 3.585 1.00 96.00 85 GLY A N 1
ATOM 634 C CA . GLY A 1 85 ? -13.785 1.278 2.899 1.00 96.00 85 GLY A CA 1
ATOM 635 C C . GLY A 1 85 ? -13.000 1.773 1.679 1.00 96.00 85 GLY A C 1
ATOM 636 O O . GLY A 1 85 ? -12.225 1.004 1.109 1.00 96.00 85 GLY A O 1
ATOM 637 N N . CYS A 1 86 ? -13.141 3.043 1.303 1.00 97.06 86 CYS A N 1
ATOM 638 C CA . CYS A 1 86 ? -12.444 3.667 0.183 1.00 97.06 86 CYS A CA 1
ATOM 639 C C . CYS A 1 86 ? -11.276 4.527 0.666 1.00 97.06 86 CYS A C 1
ATOM 641 O O . CYS A 1 86 ? -11.373 5.240 1.665 1.00 97.06 86 CYS A O 1
ATOM 643 N N . ILE A 1 87 ? -10.168 4.481 -0.068 1.00 97.50 87 ILE A N 1
ATOM 644 C CA . ILE A 1 87 ? -9.006 5.325 0.192 1.00 97.50 87 ILE A CA 1
ATOM 645 C C . ILE A 1 87 ? -9.254 6.750 -0.322 1.00 97.50 87 ILE A C 1
ATOM 647 O O . ILE A 1 87 ? -9.748 6.939 -1.434 1.00 97.50 87 ILE A O 1
ATOM 651 N N . GLN A 1 88 ? -8.920 7.751 0.488 1.00 95.56 88 GLN A N 1
ATOM 652 C CA . GLN A 1 88 ? -9.006 9.170 0.141 1.00 95.56 88 GLN A CA 1
ATOM 653 C C . GLN A 1 88 ? -7.651 9.843 0.404 1.00 95.56 88 GLN A C 1
ATOM 655 O O . GLN A 1 88 ? -7.070 9.539 1.450 1.00 95.56 88 GLN A O 1
ATOM 660 N N . PRO A 1 89 ? -7.156 10.709 -0.507 1.00 91.31 89 PRO A N 1
ATOM 661 C CA . PRO A 1 89 ? -5.968 11.532 -0.275 1.00 91.31 89 PRO A CA 1
ATOM 662 C C . PRO A 1 89 ? -6.111 12.464 0.932 1.00 91.31 89 PRO A C 1
ATOM 664 O O . PRO A 1 89 ? -7.259 12.853 1.257 1.00 91.31 89 PRO A O 1
#

Organism: Sorangium cellulosum (NCBI:txid56)

Radius of gyration: 20.15 Å; chains: 1; bounding box: 44×69×26 Å

Foldseek 3Di:
DDDDDDDDDPDDDDPPPPPQDQQPPDDPDDDDFDDLVVADFAWDWGADSSFTKIWHAALVRDIDIDGQADPPPGDGLNPFGQDNRDGDD

pLDDT: mean 82.55, std 22.58, range [32.91, 98.56]

Sequence (89 aa):
MSKPVAPVQEQAAEPKAKSSEPTAKLAASWYIALRASTLGKKPVELKLFGQPLVAWRDQAGRPVIMERHCAHLGASLADGKVVDGCIQP

Secondary structure (DSSP, 8-state):
--PPPPP--------------------SS------GGG--SS-EEEEETTEEEEEEE-TTS-EEEEESB-TTT--BGGGSEEETTEEE-

InterPro domains:
  IPR017941 Rieske [2Fe-2S] iron-sulphur domain [PF00355] (29-86)
  IPR017941 Rieske [2Fe-2S] iron-sulphur domain [PS51296] (30-89)
  IPR036922 Rieske [2Fe-2S] iron-sulphur domain superfamily [G3DSA:2.102.10.10] (23-89)
  IPR036922 Rieske [2Fe-2S] iron-sulphur domain superfamily [SSF50022] (20-87)
  IPR050584 Cholesterol 7-desaturase [PTHR21266] (10-88)